Protein AF-A0A6L7ZYP3-F1 (afdb_monomer)

pLDDT: mean 74.7, std 15.29, range [37.34, 94.69]

Foldseek 3Di:
DQQPLVVLQCVQPVDPDPVSDRPVVSSVVSVSVQQCPDDPQRHDDPDVFAWDWDDLDPNDTDIGTPPDDTPSVCVPPPDDD

Sequence (81 aa):
PVHPYTRALVAAVPEPDLNHQLDFAALMEGKASMPEAWPEPFALRGPEQAEVFHDVGGGHLVRAWENAVLDTGNDRAQAGR

Radius of gyration: 15.45 Å; Cα contacts (8 Å, |Δi|>4): 82; chains: 1; bounding box: 35×36×42 Å

Mean predicted aligned error: 10.58 Å

Secondary structure (DSSP, 8-state):
--SHHHHHHHHT-SS--TTS---HHHHHHTTTT-GGGSPTTSS---TTS-EEEEE-STT-EEEEETT-----S-TTS-S--

Solvent-accessible surface area (backbone atoms only — not comparable to full-atom values): 5288 Å² total; per-residue (Å²): 130,81,52,65,49,63,45,45,56,49,66,46,42,87,59,97,42,91,88,60,64,72,47,59,66,68,40,54,75,68,37,49,87,38,54,63,72,40,64,84,54,52,35,58,75,55,90,89,54,57,68,39,74,43,71,52,56,97,82,41,71,44,74,27,33,68,87,54,87,73,86,48,84,58,91,81,77,84,84,86,131

Structure (mmCIF, N/CA/C/O backbone):
data_AF-A0A6L7ZYP3-F1
#
_entry.id   AF-A0A6L7ZYP3-F1
#
loop_
_atom_site.group_PDB
_atom_site.id
_atom_site.type_symbol
_atom_site.label_atom_id
_atom_site.label_alt_id
_atom_site.label_comp_id
_atom_site.label_asym_id
_atom_site.label_entity_id
_atom_site.label_seq_id
_atom_site.pdbx_PDB_ins_code
_atom_site.Cart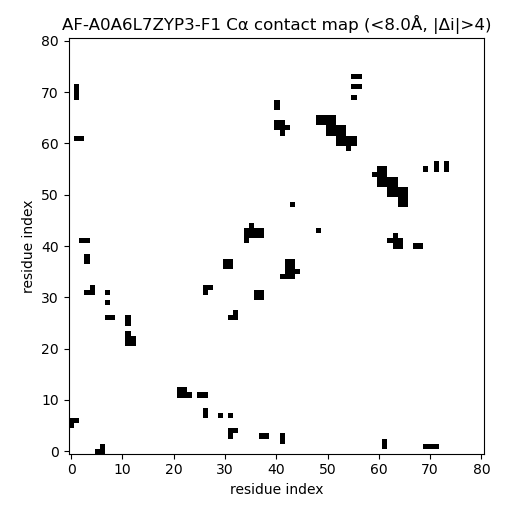n_x
_atom_site.Cartn_y
_atom_site.Cartn_z
_atom_site.occupancy
_atom_site.B_iso_or_equiv
_atom_site.auth_seq_id
_atom_site.auth_comp_id
_atom_site.auth_asym_id
_atom_site.auth_atom_id
_atom_site.pdbx_PDB_model_num
ATOM 1 N N . PRO A 1 1 ? -7.065 2.479 2.011 1.00 73.56 1 PRO A N 1
ATOM 2 C CA . PRO A 1 1 ? -5.627 2.395 1.639 1.00 73.56 1 PRO A CA 1
ATOM 3 C C . PRO A 1 1 ? -5.412 1.391 0.502 1.00 73.56 1 PRO A C 1
ATOM 5 O O . PRO A 1 1 ? -6.080 0.361 0.504 1.00 73.56 1 PRO A O 1
ATOM 8 N N . VAL A 1 2 ? -4.524 1.674 -0.454 1.00 82.62 2 VAL A N 1
ATOM 9 C CA . VAL A 1 2 ? -4.259 0.781 -1.605 1.00 82.62 2 VAL A CA 1
ATOM 10 C C . VAL A 1 2 ? -2.994 -0.063 -1.430 1.00 82.62 2 VAL A C 1
ATOM 12 O O . VAL A 1 2 ? -2.948 -1.192 -1.902 1.00 82.62 2 VAL A O 1
ATOM 15 N N . HIS A 1 3 ? -2.005 0.440 -0.688 1.00 80.56 3 HIS A N 1
ATOM 16 C CA . HIS A 1 3 ? -0.724 -0.233 -0.510 1.00 80.56 3 HIS A CA 1
ATOM 17 C C . HIS A 1 3 ? -0.821 -1.406 0.494 1.00 80.56 3 HIS A C 1
ATOM 19 O O . HIS A 1 3 ? -1.357 -1.214 1.596 1.00 80.56 3 HIS A O 1
ATOM 25 N N . PRO A 1 4 ? -0.289 -2.603 0.166 1.00 78.62 4 PRO A N 1
ATOM 26 C CA . PRO A 1 4 ? -0.464 -3.817 0.970 1.00 78.62 4 PRO A CA 1
ATOM 27 C C . PRO A 1 4 ? 0.132 -3.696 2.377 1.00 78.62 4 PRO A C 1
ATOM 29 O O . PRO A 1 4 ? -0.517 -4.089 3.341 1.00 78.62 4 PRO A O 1
ATOM 32 N N . TYR A 1 5 ? 1.298 -3.057 2.522 1.00 77.00 5 TYR A N 1
ATOM 33 C CA . TYR A 1 5 ? 1.901 -2.799 3.838 1.00 77.00 5 TYR A CA 1
ATOM 34 C C . TYR A 1 5 ? 0.985 -1.976 4.757 1.00 77.00 5 TYR A C 1
ATOM 36 O O . TYR A 1 5 ? 0.752 -2.336 5.907 1.00 77.00 5 TYR A O 1
ATOM 44 N N . THR A 1 6 ? 0.396 -0.895 4.239 1.00 78.50 6 THR A N 1
ATOM 45 C CA . THR A 1 6 ? -0.501 -0.028 5.013 1.00 78.50 6 THR A CA 1
ATOM 46 C C . THR A 1 6 ? -1.806 -0.741 5.353 1.00 78.50 6 THR A C 1
ATOM 48 O O . THR A 1 6 ? -2.332 -0.555 6.445 1.00 78.50 6 THR A O 1
ATOM 51 N N . ARG A 1 7 ? -2.326 -1.584 4.449 1.00 78.62 7 ARG A N 1
ATOM 52 C CA . ARG A 1 7 ? -3.486 -2.439 4.746 1.00 78.62 7 ARG A CA 1
ATOM 53 C C . ARG A 1 7 ? -3.182 -3.416 5.884 1.00 78.62 7 ARG A C 1
ATOM 55 O O . ARG A 1 7 ? -4.007 -3.540 6.779 1.00 78.62 7 ARG A O 1
ATOM 62 N N . ALA A 1 8 ? -2.010 -4.052 5.873 1.00 76.81 8 ALA A N 1
ATOM 63 C CA . ALA A 1 8 ? -1.603 -4.986 6.921 1.00 76.81 8 ALA A CA 1
ATOM 64 C C . ALA A 1 8 ? -1.445 -4.297 8.288 1.00 76.81 8 ALA A C 1
ATOM 66 O O . ALA A 1 8 ? -1.937 -4.815 9.283 1.00 76.81 8 ALA A O 1
ATOM 67 N N . LEU A 1 9 ? -0.842 -3.102 8.336 1.00 73.94 9 LEU A N 1
ATOM 68 C CA . LEU A 1 9 ? -0.723 -2.325 9.578 1.00 73.94 9 LEU A CA 1
ATOM 69 C C . LEU A 1 9 ? -2.084 -1.930 10.163 1.00 73.94 9 LEU A C 1
ATOM 71 O O . LEU A 1 9 ? -2.287 -2.051 11.365 1.00 73.94 9 LEU A O 1
ATOM 75 N N . VAL A 1 10 ? -3.020 -1.483 9.320 1.00 70.12 10 VAL A N 1
ATOM 76 C CA . VAL A 1 10 ? -4.384 -1.142 9.760 1.00 70.12 10 VAL A CA 1
ATOM 77 C C . VAL A 1 10 ? -5.128 -2.389 10.246 1.00 70.12 10 VAL A C 1
ATOM 79 O O . VAL A 1 10 ? -5.818 -2.331 11.254 1.00 70.12 10 VAL A O 1
ATOM 82 N N . ALA A 1 11 ? -4.975 -3.529 9.567 1.00 69.25 11 ALA A N 1
ATOM 83 C CA . ALA A 1 11 ? -5.622 -4.780 9.967 1.00 69.25 11 ALA A CA 1
ATOM 84 C C . ALA A 1 11 ? -5.076 -5.345 11.290 1.00 69.25 11 ALA A C 1
ATOM 86 O O . ALA A 1 11 ? -5.827 -5.946 12.052 1.00 69.25 11 ALA A O 1
ATOM 87 N N . ALA A 1 12 ? -3.790 -5.131 11.573 1.00 65.44 12 ALA A N 1
ATOM 88 C CA . ALA A 1 12 ? -3.152 -5.557 12.816 1.00 65.44 12 ALA A CA 1
ATOM 89 C C . ALA A 1 12 ? -3.494 -4.665 14.025 1.00 65.44 12 ALA A C 1
ATOM 91 O O . ALA A 1 12 ? -3.151 -5.016 15.152 1.00 65.44 12 ALA A O 1
ATOM 92 N N . VAL A 1 13 ? -4.185 -3.537 13.808 1.00 61.12 13 VAL A N 1
ATOM 93 C CA . VAL A 1 13 ? -4.680 -2.641 14.865 1.00 61.12 13 VAL A CA 1
ATOM 94 C C . VAL A 1 13 ? -6.174 -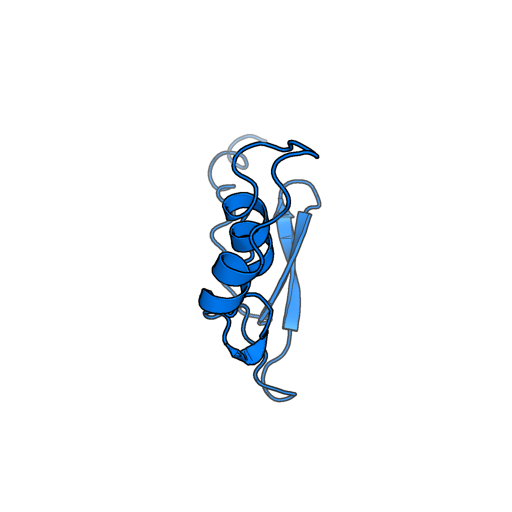2.366 14.643 1.00 61.12 13 VAL A C 1
ATOM 96 O O . VAL A 1 13 ? -6.536 -1.300 14.143 1.00 61.12 13 VAL A O 1
ATOM 99 N N . PRO A 1 14 ? -7.066 -3.315 14.991 1.00 59.72 14 PRO A N 1
ATOM 100 C CA . PRO A 1 14 ? -8.509 -3.130 14.827 1.00 59.72 14 PRO A CA 1
ATOM 101 C C . PRO A 1 14 ? -9.043 -1.934 15.631 1.00 59.72 14 PRO A C 1
ATOM 103 O O . PRO A 1 14 ? -9.923 -1.218 15.157 1.00 59.72 14 PRO A O 1
ATOM 106 N N . GLU A 1 15 ? -8.468 -1.691 16.813 1.00 59.31 15 GLU A N 1
ATOM 107 C CA . GLU A 1 15 ? -8.692 -0.507 17.645 1.00 59.31 15 GLU A CA 1
ATOM 108 C C . GLU A 1 1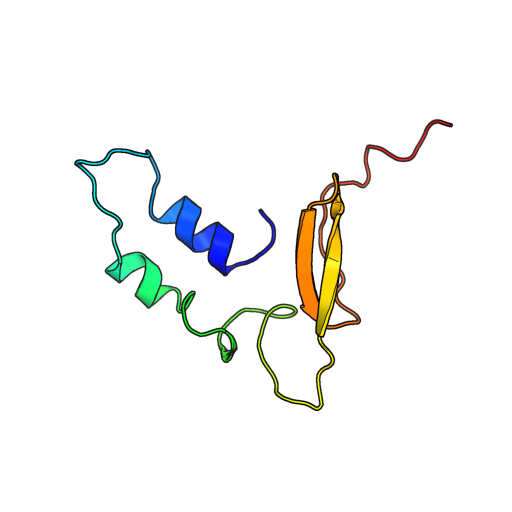5 ? -7.336 0.041 18.125 1.00 59.31 15 GLU A C 1
ATOM 110 O O . GLU A 1 15 ? -6.497 -0.740 18.583 1.00 59.31 15 GLU A O 1
ATOM 115 N N . PRO A 1 16 ? -7.077 1.359 18.024 1.00 57.19 16 PRO A N 1
ATOM 116 C CA . PRO A 1 16 ? -5.844 1.973 18.507 1.00 57.19 16 PRO A CA 1
ATOM 117 C C . PRO A 1 16 ? -5.859 2.064 20.041 1.00 57.19 16 PRO A C 1
ATOM 119 O O . PRO A 1 16 ? -6.105 3.123 20.615 1.00 57.19 16 PRO A O 1
ATOM 122 N N . ASP A 1 17 ? -5.602 0.940 20.702 1.00 63.22 17 ASP A N 1
ATOM 123 C CA . ASP A 1 17 ? -5.447 0.832 22.153 1.00 63.22 17 ASP A CA 1
ATOM 124 C C . ASP A 1 17 ? -3.984 0.518 22.502 1.00 63.22 17 ASP A C 1
ATOM 126 O O . ASP A 1 17 ? -3.405 -0.461 22.037 1.00 63.22 17 ASP A O 1
ATOM 130 N N . LEU A 1 18 ? -3.375 1.345 23.356 1.00 61.31 18 LEU A N 1
ATOM 131 C CA . LEU A 1 18 ? -1.995 1.167 23.825 1.00 61.31 18 LEU A CA 1
ATOM 132 C C . LEU A 1 18 ? -1.817 -0.092 24.694 1.00 61.31 18 LEU A C 1
ATOM 134 O O . LEU A 1 18 ? -0.687 -0.550 24.872 1.00 61.31 18 LEU A O 1
ATOM 138 N N . ASN A 1 19 ? -2.908 -0.650 25.230 1.00 67.75 19 ASN A N 1
ATOM 139 C CA . ASN A 1 19 ? -2.901 -1.890 26.008 1.00 67.75 19 ASN A CA 1
ATOM 140 C C . ASN A 1 19 ? -3.051 -3.143 25.129 1.00 67.75 19 ASN A C 1
ATOM 142 O O . ASN A 1 19 ? -2.635 -4.225 25.541 1.00 67.75 19 ASN A O 1
ATOM 146 N N . HIS A 1 20 ? -3.588 -3.002 23.913 1.00 60.94 20 HIS A N 1
ATOM 147 C CA . HIS A 1 20 ? -3.635 -4.044 22.887 1.00 60.94 20 HIS A CA 1
ATOM 148 C C . HIS A 1 20 ? -2.515 -3.798 21.873 1.00 60.94 20 HIS A C 1
ATOM 150 O O . HIS A 1 20 ? -2.710 -3.258 20.785 1.00 60.94 20 HIS A O 1
ATOM 156 N N . GLN A 1 21 ? -1.300 -4.169 22.277 1.00 61.28 21 GLN A N 1
ATOM 157 C CA . GLN A 1 21 ? -0.116 -4.013 21.439 1.00 61.28 21 GLN A CA 1
ATOM 158 C C . GLN A 1 21 ? -0.260 -4.765 20.114 1.00 61.28 21 GLN A C 1
ATOM 160 O O . GLN A 1 21 ? -0.850 -5.841 20.042 1.00 61.28 21 GLN A O 1
ATOM 165 N N . LEU A 1 22 ? 0.338 -4.168 19.085 1.00 63.88 22 LEU A N 1
ATOM 166 C CA . LEU A 1 22 ? 0.408 -4.683 17.728 1.00 63.88 22 LEU A CA 1
ATOM 167 C C . LEU A 1 22 ? 0.776 -6.175 17.707 1.00 63.88 22 LEU A C 1
ATOM 169 O O . LEU A 1 22 ? 1.844 -6.557 18.191 1.00 63.88 22 LEU A O 1
ATOM 173 N N . ASP A 1 23 ? -0.078 -7.006 17.106 1.00 68.19 23 ASP A N 1
ATOM 174 C CA . ASP A 1 23 ? 0.246 -8.415 16.883 1.00 68.19 23 ASP A CA 1
ATOM 175 C C . ASP A 1 23 ? 1.208 -8.543 15.692 1.00 68.19 23 ASP A C 1
ATOM 177 O O . ASP A 1 23 ? 0.827 -8.619 14.519 1.00 68.19 23 ASP A O 1
ATOM 181 N N . PHE A 1 24 ? 2.504 -8.536 16.005 1.00 62.19 24 PHE A N 1
ATOM 182 C CA . PHE A 1 24 ? 3.565 -8.691 15.016 1.00 62.19 24 PHE A CA 1
ATOM 183 C C . PHE A 1 24 ? 3.564 -10.074 14.353 1.00 62.19 24 PHE A C 1
ATOM 185 O O . PHE A 1 24 ? 4.049 -10.185 13.227 1.00 62.19 24 PHE A O 1
ATOM 192 N N . ALA A 1 25 ? 3.026 -11.118 14.996 1.00 62.22 25 ALA A N 1
ATOM 193 C CA . ALA A 1 25 ? 2.966 -12.449 14.396 1.00 62.22 25 ALA A CA 1
ATOM 194 C C . ALA A 1 25 ? 2.000 -12.452 13.203 1.00 62.22 25 ALA A C 1
ATOM 196 O O . ALA A 1 25 ? 2.373 -12.896 12.115 1.00 62.22 25 ALA A O 1
ATOM 197 N N . ALA A 1 26 ? 0.829 -11.828 13.360 1.00 62.22 26 ALA A N 1
ATOM 198 C CA . ALA A 1 26 ? -0.141 -11.645 12.279 1.00 62.22 26 ALA A CA 1
ATOM 199 C C . ALA A 1 26 ? 0.411 -10.790 11.113 1.00 62.22 26 ALA A C 1
ATOM 201 O O . ALA A 1 26 ? 0.151 -11.067 9.940 1.00 62.22 26 ALA A O 1
ATOM 202 N N . LEU A 1 27 ? 1.231 -9.772 11.408 1.00 60.62 27 LEU A N 1
ATOM 203 C CA . LEU A 1 27 ? 1.919 -8.952 10.395 1.00 60.62 27 LEU A CA 1
ATOM 204 C C . LEU A 1 27 ? 2.993 -9.722 9.616 1.00 60.62 27 LEU A C 1
ATOM 206 O O . LEU A 1 27 ? 3.159 -9.518 8.408 1.00 60.62 27 LEU A O 1
ATOM 210 N N . MET A 1 28 ? 3.731 -10.589 10.308 1.00 60.47 28 MET A N 1
ATOM 211 C CA . MET A 1 28 ? 4.812 -11.385 9.730 1.00 60.47 28 MET A CA 1
ATOM 212 C C . MET A 1 28 ? 4.284 -12.552 8.885 1.00 60.47 28 MET A C 1
ATOM 214 O O . MET A 1 28 ? 4.871 -12.841 7.841 1.00 60.47 28 MET A O 1
ATOM 218 N N . GLU A 1 29 ? 3.154 -13.166 9.255 1.00 61.69 29 GLU A N 1
ATOM 219 C CA . GLU A 1 29 ? 2.494 -14.200 8.439 1.00 61.69 29 GLU A CA 1
ATOM 220 C C . GLU A 1 29 ? 2.054 -13.671 7.066 1.00 61.69 29 GLU A C 1
ATOM 222 O O . GLU A 1 29 ? 2.198 -14.360 6.055 1.00 61.69 29 GLU A O 1
ATOM 227 N N . GLY A 1 30 ? 1.612 -12.412 6.995 1.00 61.06 30 GLY A N 1
ATOM 228 C CA . GLY A 1 30 ? 1.251 -11.757 5.735 1.00 61.06 30 GLY A CA 1
ATOM 229 C C . GLY A 1 30 ? 2.438 -11.361 4.848 1.00 61.06 30 GLY A C 1
ATOM 230 O O . GLY A 1 30 ? 2.216 -10.837 3.757 1.00 61.06 30 GLY A O 1
ATOM 231 N N . LYS A 1 31 ? 3.691 -11.556 5.305 1.00 64.06 31 LYS A N 1
ATOM 232 C CA . LYS A 1 31 ? 4.934 -11.094 4.645 1.00 64.06 31 LYS A CA 1
ATOM 233 C C . LYS A 1 31 ? 4.904 -9.613 4.258 1.00 64.06 31 LYS A C 1
ATOM 235 O O . LYS A 1 31 ? 5.611 -9.179 3.350 1.00 64.06 31 LYS A O 1
ATOM 240 N N . ALA A 1 32 ? 4.107 -8.810 4.960 1.00 67.88 32 ALA A N 1
ATOM 241 C CA . ALA A 1 32 ? 3.968 -7.391 4.667 1.00 67.88 32 ALA A CA 1
ATOM 242 C C . ALA A 1 32 ? 5.305 -6.650 4.845 1.00 67.88 32 ALA A C 1
ATOM 244 O O . ALA A 1 32 ? 5.542 -5.649 4.182 1.00 67.88 32 ALA A O 1
ATOM 245 N N . SER A 1 33 ? 6.216 -7.166 5.668 1.00 72.06 33 SER A N 1
ATOM 246 C CA . SER A 1 33 ? 7.569 -6.636 5.861 1.00 72.06 33 SER A CA 1
ATOM 247 C C . SER A 1 33 ? 8.584 -7.038 4.781 1.00 72.06 33 SER A C 1
ATOM 249 O O . SER A 1 33 ? 9.715 -6.568 4.841 1.00 72.06 33 SER A O 1
ATOM 251 N N . MET A 1 34 ? 8.212 -7.880 3.808 1.00 83.25 34 MET A N 1
ATOM 252 C CA . MET A 1 34 ? 9.073 -8.329 2.706 1.00 83.25 34 MET A CA 1
ATOM 253 C C . MET A 1 34 ? 8.600 -7.708 1.381 1.00 83.25 34 MET A C 1
ATOM 255 O O . MET A 1 34 ? 7.680 -8.246 0.756 1.00 83.25 34 MET A O 1
ATOM 259 N N . PRO A 1 35 ? 9.192 -6.589 0.929 1.00 83.62 35 PRO A N 1
ATOM 260 C CA . PRO A 1 35 ? 8.729 -5.878 -0.260 1.00 83.62 35 PRO A CA 1
ATOM 261 C C . PRO A 1 35 ? 8.743 -6.708 -1.547 1.00 83.62 35 PRO A C 1
ATOM 263 O O . PRO A 1 35 ? 7.923 -6.489 -2.430 1.00 83.62 35 PRO A O 1
ATOM 266 N N . GLU A 1 36 ? 9.627 -7.694 -1.667 1.00 87.31 36 GLU A N 1
ATOM 267 C CA . GLU A 1 36 ? 9.718 -8.607 -2.816 1.00 87.31 36 GLU A CA 1
ATOM 268 C C . GLU A 1 36 ? 8.547 -9.605 -2.873 1.00 87.31 36 GLU A C 1
ATOM 270 O O . GLU A 1 36 ? 8.256 -10.175 -3.932 1.00 87.31 36 GLU A O 1
ATOM 275 N N . ALA A 1 37 ? 7.894 -9.835 -1.727 1.00 86.25 37 ALA A N 1
ATOM 276 C CA . ALA A 1 37 ? 6.775 -10.758 -1.560 1.00 86.25 37 ALA A CA 1
ATOM 277 C C . ALA A 1 37 ? 5.404 -10.074 -1.679 1.00 86.25 37 ALA A C 1
ATOM 279 O O . ALA A 1 37 ? 4.378 -10.750 -1.588 1.00 86.25 37 ALA A O 1
ATOM 280 N N . TRP A 1 38 ? 5.363 -8.752 -1.866 1.00 87.50 38 TRP A N 1
ATOM 281 C CA . TRP A 1 38 ? 4.105 -8.043 -2.076 1.00 87.50 38 TRP A CA 1
ATOM 282 C C . TRP A 1 38 ? 3.442 -8.473 -3.388 1.00 87.50 38 TRP A C 1
ATOM 284 O O . TRP A 1 38 ? 4.128 -8.864 -4.333 1.00 87.50 38 TRP A O 1
ATOM 294 N N . PRO A 1 39 ? 2.104 -8.409 -3.474 1.00 86.69 39 PRO A N 1
ATOM 295 C CA . PRO A 1 39 ? 1.423 -8.590 -4.744 1.00 86.69 39 PRO A CA 1
ATOM 296 C C . PRO A 1 39 ? 1.802 -7.472 -5.722 1.00 86.69 39 PRO A C 1
ATOM 298 O O . PRO A 1 39 ? 2.098 -6.335 -5.336 1.00 86.69 39 PRO A O 1
ATOM 301 N N . GLU A 1 40 ? 1.765 -7.795 -7.007 1.00 89.06 40 GLU A N 1
ATOM 302 C CA . GLU A 1 40 ? 1.921 -6.810 -8.073 1.00 89.06 40 GLU A CA 1
ATOM 303 C C . GLU A 1 40 ? 0.786 -5.772 -7.996 1.00 89.06 40 GLU A C 1
ATOM 305 O O . GLU A 1 40 ? -0.338 -6.121 -7.617 1.00 89.06 40 GLU A O 1
ATOM 310 N N . PRO A 1 41 ? 1.052 -4.494 -8.313 1.00 92.38 41 PRO A N 1
ATOM 311 C CA . PRO A 1 41 ? 2.296 -3.926 -8.848 1.00 92.38 41 PRO A CA 1
ATOM 312 C C . PRO A 1 41 ? 3.208 -3.289 -7.773 1.00 92.38 41 PRO A C 1
ATOM 314 O O . PRO A 1 41 ? 3.902 -2.311 -8.043 1.00 92.38 41 PRO A O 1
ATOM 317 N N . PHE A 1 42 ? 3.179 -3.781 -6.528 1.00 90.44 42 PHE A N 1
ATOM 318 C CA . PHE A 1 42 ? 3.924 -3.176 -5.408 1.00 90.44 42 PHE A CA 1
ATOM 319 C C . PHE A 1 42 ? 5.264 -3.869 -5.110 1.00 90.44 42 PHE A C 1
ATOM 32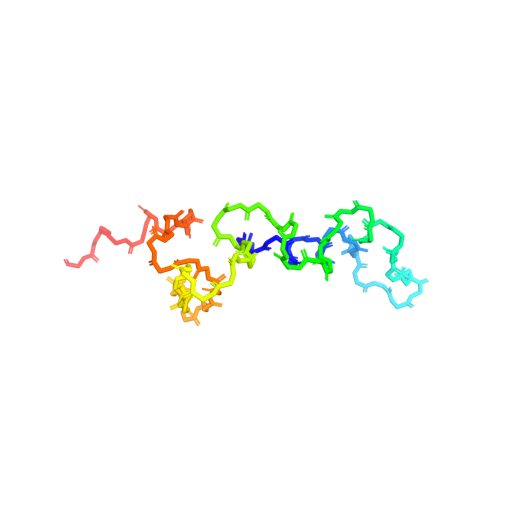1 O O . PHE A 1 42 ? 6.101 -3.320 -4.385 1.00 90.44 42 PHE A O 1
ATOM 328 N N . ALA A 1 43 ? 5.456 -5.074 -5.652 1.00 90.88 43 ALA A N 1
ATOM 329 C CA . ALA A 1 43 ? 6.603 -5.929 -5.373 1.00 90.88 43 ALA A CA 1
ATOM 330 C C . ALA A 1 43 ? 7.928 -5.323 -5.854 1.00 90.88 43 ALA A C 1
ATOM 332 O O . ALA A 1 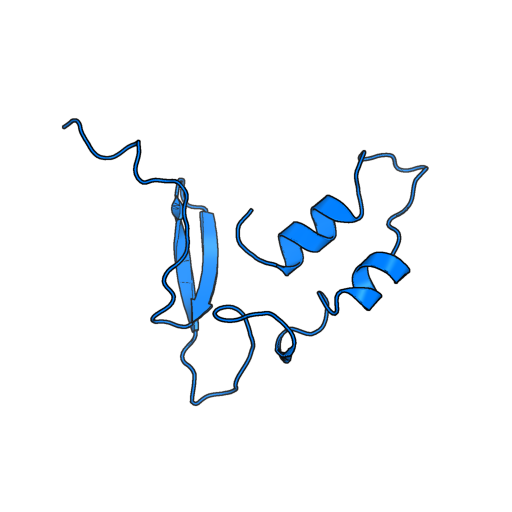43 ? 8.004 -4.845 -6.983 1.00 90.88 43 ALA A O 1
ATOM 333 N N . LEU A 1 44 ? 8.997 -5.433 -5.063 1.00 88.81 44 LEU A N 1
ATOM 334 C CA . LEU A 1 44 ? 10.345 -5.140 -5.564 1.00 88.81 44 LEU A CA 1
ATOM 335 C C . LEU A 1 44 ? 10.802 -6.254 -6.521 1.00 88.81 44 LEU A C 1
ATOM 337 O O . LEU A 1 44 ? 10.802 -7.438 -6.166 1.00 88.81 44 LEU A O 1
ATOM 341 N N . ARG A 1 45 ? 11.197 -5.878 -7.742 1.00 87.25 45 ARG A N 1
ATOM 342 C CA . ARG A 1 45 ? 11.709 -6.804 -8.775 1.00 87.25 45 ARG A CA 1
ATOM 343 C C . ARG A 1 45 ? 13.117 -6.465 -9.275 1.00 87.25 45 ARG A C 1
ATOM 345 O O . ARG A 1 45 ? 13.631 -7.149 -10.152 1.00 87.25 45 ARG A O 1
ATOM 352 N N . GLY A 1 46 ? 13.775 -5.482 -8.662 1.00 83.31 46 GLY A N 1
ATOM 353 C CA . GLY A 1 46 ? 15.115 -5.046 -9.054 1.00 83.31 46 GLY A CA 1
ATOM 354 C C . GLY A 1 46 ? 15.095 -4.022 -10.199 1.00 83.31 46 GLY A C 1
ATOM 355 O O . GLY A 1 46 ? 14.031 -3.538 -10.574 1.00 83.31 46 GLY A O 1
ATOM 356 N N . PRO A 1 47 ? 16.267 -3.660 -10.747 1.00 82.50 47 PRO A N 1
ATOM 357 C CA . PRO A 1 47 ? 16.441 -2.466 -11.584 1.00 82.50 47 PRO A CA 1
ATOM 358 C C . PRO A 1 47 ? 15.737 -2.525 -12.947 1.00 82.50 47 PRO A C 1
ATOM 360 O O . PRO A 1 47 ? 15.572 -1.490 -13.584 1.00 82.50 47 PRO A O 1
ATOM 363 N N . GLU A 1 48 ? 15.332 -3.712 -13.401 1.00 84.38 48 GLU A N 1
ATOM 364 C CA . GLU A 1 48 ? 14.593 -3.887 -14.659 1.00 84.38 48 GLU A CA 1
ATOM 365 C C . GLU A 1 48 ? 13.138 -3.414 -14.554 1.00 84.38 48 GLU A C 1
ATOM 367 O O . GLU A 1 48 ? 12.512 -3.099 -15.565 1.00 84.38 48 GLU A O 1
ATOM 372 N N . GLN A 1 49 ? 12.606 -3.328 -13.333 1.00 89.06 49 GLN A N 1
ATOM 373 C CA . GLN A 1 49 ? 11.257 -2.859 -13.071 1.00 89.06 49 GLN A CA 1
ATOM 374 C C . GLN A 1 49 ? 11.310 -1.444 -12.499 1.00 89.06 49 GLN A C 1
ATOM 376 O O . GLN A 1 49 ? 11.600 -1.249 -11.321 1.00 89.06 49 GLN A O 1
ATOM 381 N N . ALA A 1 50 ? 11.011 -0.449 -13.335 1.00 89.62 50 ALA A N 1
ATOM 382 C CA . ALA A 1 50 ? 10.934 0.940 -12.898 1.00 89.62 50 ALA A CA 1
ATOM 383 C C . ALA A 1 50 ? 9.779 1.147 -11.905 1.00 89.62 50 ALA A C 1
ATOM 385 O O . ALA A 1 50 ? 8.683 0.596 -12.073 1.00 89.62 50 ALA A O 1
ATOM 386 N N . GLU A 1 5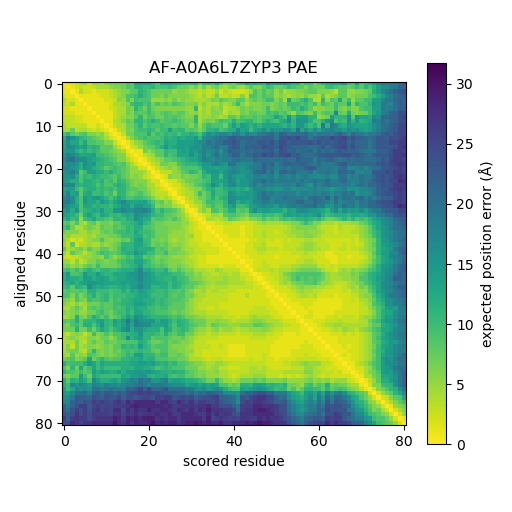1 ? 10.030 1.967 -10.886 1.00 91.50 51 GLU A N 1
ATOM 387 C CA . GLU A 1 51 ? 9.098 2.276 -9.804 1.00 91.50 51 GLU A CA 1
ATOM 388 C C . GLU A 1 51 ? 8.983 3.788 -9.634 1.00 91.50 51 GLU A C 1
ATOM 390 O O . GLU A 1 51 ? 9.987 4.502 -9.636 1.00 91.50 51 GLU A O 1
ATOM 395 N N . VAL A 1 52 ? 7.758 4.276 -9.462 1.00 93.75 52 VAL A N 1
ATOM 396 C CA . VAL A 1 52 ? 7.460 5.705 -9.309 1.00 93.75 52 VAL A CA 1
ATOM 397 C C . VAL A 1 52 ? 6.412 5.916 -8.217 1.00 93.75 52 VAL A C 1
ATOM 399 O O . VAL A 1 52 ? 5.760 4.974 -7.755 1.00 93.75 52 VAL A O 1
ATOM 402 N N . PHE A 1 53 ? 6.250 7.167 -7.786 1.00 92.19 53 PHE A N 1
ATOM 403 C CA . PHE A 1 53 ? 5.156 7.564 -6.904 1.00 92.19 53 PHE A CA 1
ATOM 404 C C . PHE A 1 53 ? 3.939 7.984 -7.729 1.00 92.19 53 PHE A C 1
ATOM 406 O O . PHE A 1 53 ? 4.006 8.940 -8.497 1.00 92.19 53 PHE A O 1
ATOM 413 N N .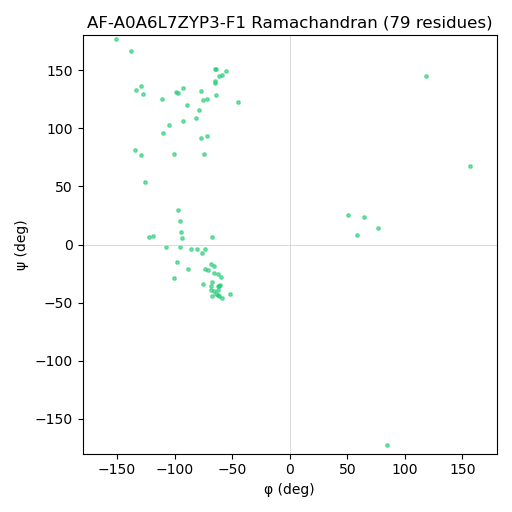 HIS A 1 54 ? 2.824 7.289 -7.525 1.00 91.56 54 HIS A N 1
ATOM 414 C CA . HIS A 1 54 ? 1.524 7.592 -8.121 1.00 91.56 54 HIS A CA 1
ATOM 415 C C . HIS A 1 54 ? 0.658 8.362 -7.127 1.00 91.56 54 HIS A C 1
ATOM 417 O O . HIS A 1 54 ? 0.519 7.924 -5.985 1.00 91.56 54 HIS A O 1
ATOM 423 N N . ASP A 1 55 ? 0.053 9.473 -7.545 1.00 90.56 55 ASP A N 1
ATOM 424 C CA . ASP A 1 55 ? -0.978 10.145 -6.746 1.00 90.56 55 ASP A CA 1
ATOM 425 C C . ASP A 1 55 ? -2.306 9.396 -6.897 1.00 90.56 55 ASP A C 1
ATOM 427 O O . ASP A 1 55 ? -2.870 9.314 -7.988 1.00 90.56 55 ASP A O 1
ATOM 431 N N . VAL A 1 56 ? -2.801 8.834 -5.796 1.00 88.31 56 VAL A N 1
ATOM 432 C CA . VAL A 1 56 ? -4.076 8.106 -5.752 1.00 88.31 56 VAL A CA 1
ATOM 433 C C . VAL A 1 56 ? -5.252 8.989 -5.325 1.00 88.31 56 VAL A C 1
ATOM 435 O O . VAL A 1 56 ? -6.345 8.485 -5.077 1.00 88.31 56 VAL A O 1
ATOM 438 N N . GLY A 1 57 ? -5.045 10.305 -5.259 1.00 86.38 57 GLY A N 1
ATOM 439 C CA . GLY A 1 57 ? -6.044 11.317 -4.943 1.00 86.38 57 GLY A CA 1
ATOM 440 C C . GLY A 1 57 ? -5.706 12.100 -3.675 1.00 86.38 57 GLY A C 1
ATOM 441 O O . GLY A 1 57 ? -5.185 11.564 -2.697 1.00 86.38 57 GLY A O 1
ATOM 442 N N . GLY A 1 58 ? -6.042 13.394 -3.675 1.00 84.69 58 GLY A N 1
ATOM 443 C CA . GLY A 1 58 ? -5.850 14.265 -2.511 1.00 84.69 58 GLY A CA 1
ATOM 444 C C . GLY A 1 58 ? -4.382 14.475 -2.118 1.00 84.69 58 GLY A C 1
ATOM 445 O O . GLY A 1 58 ? -4.116 14.765 -0.954 1.00 84.69 58 GLY A O 1
ATOM 446 N N . GLY A 1 59 ? -3.441 14.304 -3.057 1.00 87.31 59 GLY A N 1
ATOM 447 C CA . GLY A 1 59 ? -2.002 14.380 -2.795 1.00 87.31 59 GLY A CA 1
ATOM 448 C C . GLY A 1 59 ? -1.435 13.137 -2.104 1.00 87.31 59 GLY A C 1
ATOM 449 O O . GLY A 1 59 ? -0.328 13.184 -1.565 1.00 87.31 59 GLY A O 1
ATOM 450 N N . HIS A 1 60 ? -2.184 12.032 -2.068 1.00 84.88 60 HIS A N 1
ATOM 451 C CA . HIS A 1 60 ? -1.733 10.784 -1.468 1.00 84.88 60 HIS A CA 1
ATOM 452 C C . HIS A 1 60 ? -0.850 10.024 -2.458 1.00 84.88 60 HIS A C 1
ATOM 454 O O . HIS A 1 60 ? -1.339 9.442 -3.420 1.00 84.88 60 HIS A O 1
ATOM 460 N N . LEU A 1 61 ? 0.452 9.965 -2.186 1.00 88.69 61 LEU A N 1
ATOM 461 C CA . LEU A 1 61 ? 1.419 9.290 -3.051 1.00 88.69 61 LEU A CA 1
ATOM 462 C C . LEU A 1 61 ? 1.648 7.830 -2.638 1.00 88.69 61 LEU A C 1
ATOM 464 O O . LEU A 1 61 ? 1.866 7.533 -1.463 1.00 88.69 61 LEU A O 1
ATOM 468 N N . VAL A 1 62 ? 1.656 6.920 -3.613 1.00 89.00 62 VAL A N 1
ATOM 469 C CA . VAL A 1 62 ? 1.895 5.481 -3.427 1.00 89.00 62 VAL A CA 1
ATOM 470 C C . VAL A 1 62 ? 3.001 5.010 -4.362 1.00 89.00 62 VAL A C 1
ATOM 472 O O . VAL A 1 62 ? 2.937 5.243 -5.565 1.00 89.00 62 VAL A O 1
ATOM 475 N N . ARG A 1 63 ? 4.006 4.312 -3.820 1.00 92.19 63 ARG A N 1
ATOM 476 C CA . ARG A 1 63 ? 5.048 3.662 -4.625 1.00 92.19 63 ARG A CA 1
ATOM 477 C C . ARG A 1 63 ? 4.483 2.403 -5.279 1.00 92.19 63 ARG A C 1
ATOM 479 O O . ARG A 1 63 ? 4.000 1.515 -4.578 1.00 92.19 63 ARG A O 1
ATOM 486 N N . ALA A 1 64 ? 4.579 2.324 -6.596 1.00 93.75 64 ALA A N 1
ATOM 487 C CA . ALA A 1 64 ? 4.276 1.130 -7.376 1.00 93.75 64 ALA A CA 1
ATOM 488 C C . ALA A 1 64 ? 5.131 1.131 -8.649 1.00 93.75 64 ALA A C 1
ATOM 490 O O . ALA A 1 64 ? 5.875 2.079 -8.911 1.00 93.75 64 ALA A O 1
ATOM 491 N N . TRP A 1 65 ? 5.025 0.078 -9.450 1.00 94.69 65 TRP A N 1
ATOM 492 C CA . TRP A 1 65 ? 5.637 0.051 -10.776 1.00 94.69 65 TRP A CA 1
ATOM 493 C C . TRP A 1 65 ? 5.182 1.231 -11.638 1.00 94.69 65 TRP A C 1
ATOM 495 O O . TRP A 1 65 ? 4.056 1.705 -11.501 1.00 94.69 65 TRP A O 1
ATOM 505 N N . GLU A 1 66 ? 6.041 1.692 -12.545 1.00 91.94 66 GLU A N 1
ATOM 506 C CA . GLU A 1 66 ? 5.762 2.838 -13.422 1.00 91.94 66 GLU A CA 1
ATOM 507 C C . GLU A 1 66 ? 4.432 2.701 -14.178 1.00 91.94 66 GLU A C 1
ATOM 509 O O . GLU A 1 66 ? 3.63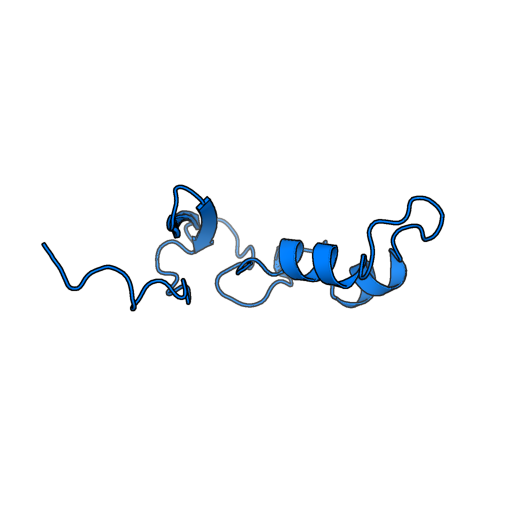8 3.633 -14.208 1.00 91.94 66 GLU A O 1
ATOM 514 N N . ASN A 1 67 ? 4.138 1.504 -14.691 1.00 89.88 67 ASN A N 1
ATOM 515 C CA . ASN A 1 67 ? 2.930 1.223 -15.474 1.00 89.88 67 ASN A CA 1
ATOM 516 C C . ASN A 1 67 ? 1.776 0.633 -14.639 1.00 89.88 67 ASN A C 1
ATO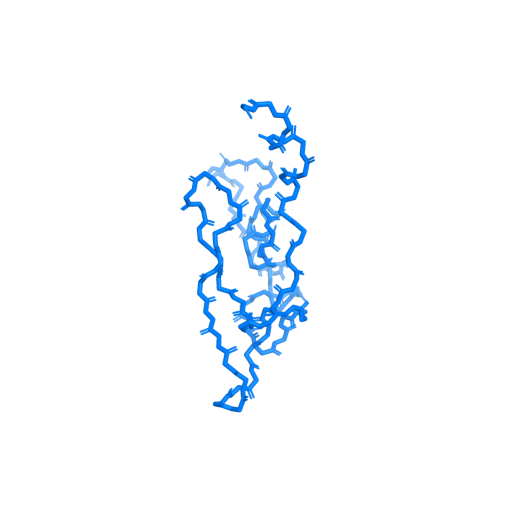M 518 O O . ASN A 1 67 ? 0.892 -0.035 -15.178 1.00 89.88 67 ASN A O 1
ATOM 522 N N . ALA A 1 68 ? 1.797 0.812 -13.316 1.00 90.19 68 ALA A N 1
ATOM 523 C CA . ALA A 1 68 ? 0.771 0.286 -12.424 1.00 90.19 68 ALA A CA 1
ATOM 524 C C . ALA A 1 68 ? -0.607 0.912 -12.696 1.00 90.19 68 ALA A C 1
ATOM 526 O O . ALA A 1 68 ? -0.768 2.130 -12.656 1.00 90.19 68 ALA A O 1
ATOM 527 N N . VAL A 1 69 ? -1.630 0.071 -12.867 1.00 85.25 69 VAL A N 1
ATOM 528 C CA . VAL A 1 69 ? -3.033 0.501 -12.801 1.00 85.25 69 VAL A CA 1
ATOM 529 C C . VAL A 1 69 ? -3.509 0.311 -11.366 1.00 85.25 69 VAL A C 1
ATOM 531 O O . VAL A 1 69 ? -3.701 -0.816 -10.909 1.00 85.25 69 VAL A O 1
ATOM 534 N N . LEU A 1 70 ? -3.652 1.414 -10.632 1.00 83.56 70 LEU A N 1
ATOM 535 C CA . LEU A 1 70 ? -4.109 1.403 -9.244 1.00 83.56 70 LEU A CA 1
ATOM 536 C C . LEU A 1 70 ? -5.611 1.695 -9.195 1.00 83.56 70 LEU A C 1
ATOM 538 O O . LEU A 1 70 ? -6.071 2.679 -9.767 1.00 83.56 70 LEU A O 1
ATOM 542 N N . ASP A 1 71 ? -6.375 0.867 -8.482 1.00 75.69 71 ASP A N 1
ATOM 543 C CA . ASP A 1 71 ? -7.767 1.181 -8.152 1.00 75.69 71 ASP A CA 1
ATOM 544 C C . ASP A 1 71 ? -7.783 2.303 -7.104 1.00 75.69 71 ASP A C 1
ATOM 546 O O . ASP A 1 71 ? -7.621 2.074 -5.901 1.00 75.69 71 ASP A O 1
ATOM 550 N N . THR A 1 72 ? -7.882 3.541 -7.586 1.00 68.62 72 THR A N 1
ATOM 551 C CA . THR A 1 72 ? -7.842 4.753 -6.759 1.00 68.62 72 THR A CA 1
ATOM 552 C C . THR A 1 72 ? -9.213 5.131 -6.199 1.00 68.62 72 THR A C 1
ATOM 554 O O . THR A 1 72 ? -9.313 6.083 -5.428 1.00 68.62 72 THR A O 1
ATOM 557 N N . GLY A 1 73 ? -10.290 4.416 -6.557 1.00 59.88 73 GLY A N 1
ATOM 558 C CA . GLY A 1 73 ? -11.656 4.737 -6.127 1.00 59.88 73 GLY A CA 1
ATOM 559 C C . GLY A 1 73 ? -12.153 6.140 -6.525 1.00 59.88 73 GLY A C 1
ATOM 560 O O . GLY A 1 73 ? -13.229 6.546 -6.082 1.00 59.88 73 GLY A O 1
ATOM 561 N N . ASN A 1 74 ? -11.398 6.883 -7.348 1.00 50.66 74 ASN A N 1
ATOM 562 C CA . ASN A 1 74 ? -11.623 8.301 -7.651 1.00 50.66 74 ASN A CA 1
ATOM 563 C C . ASN A 1 74 ? -12.476 8.551 -8.917 1.00 50.66 74 ASN A C 1
ATOM 565 O O . ASN A 1 74 ? -12.729 9.701 -9.281 1.00 50.66 74 ASN A O 1
ATOM 569 N N . ASP A 1 75 ? -13.020 7.504 -9.544 1.00 47.38 75 ASP A N 1
ATOM 570 C CA . ASP A 1 75 ? -13.873 7.595 -10.748 1.00 47.38 75 ASP A CA 1
ATOM 571 C C . ASP A 1 75 ? -15.244 8.273 -10.520 1.00 47.38 75 ASP A C 1
ATOM 573 O O . ASP A 1 75 ? -16.078 8.334 -11.420 1.00 47.38 75 ASP A O 1
ATOM 577 N N . ARG A 1 76 ? -15.506 8.826 -9.327 1.00 47.97 76 ARG A N 1
ATOM 578 C CA . ARG A 1 76 ? -16.744 9.568 -9.016 1.00 47.97 76 ARG A CA 1
ATOM 579 C C . ARG A 1 76 ? -16.582 11.086 -8.881 1.00 47.97 76 ARG A C 1
ATOM 581 O O . ARG A 1 76 ? -17.590 11.753 -8.668 1.00 47.97 76 ARG A O 1
ATOM 588 N N . ALA A 1 77 ? -15.376 11.651 -9.008 1.00 43.16 77 ALA A N 1
ATOM 589 C CA . ALA A 1 77 ? -15.144 13.073 -8.703 1.00 43.16 77 ALA A CA 1
ATOM 590 C C . ALA A 1 77 ? -14.652 13.948 -9.875 1.00 43.16 77 ALA A C 1
ATOM 592 O O . ALA A 1 77 ? -14.348 15.120 -9.665 1.00 43.16 77 ALA A O 1
ATOM 593 N N . GLN A 1 78 ? -14.603 13.434 -11.109 1.00 43.12 78 GLN A N 1
ATOM 594 C CA . GLN A 1 78 ? -14.225 14.212 -12.302 1.00 43.12 78 GLN A CA 1
ATOM 595 C C . GLN A 1 78 ? -15.289 14.119 -13.408 1.00 43.12 78 GLN A C 1
ATOM 597 O O . GLN A 1 78 ? -15.012 13.778 -14.549 1.00 43.12 78 GLN A O 1
ATOM 602 N N . ALA A 1 79 ? -16.537 14.435 -13.065 1.00 37.75 79 ALA A N 1
ATOM 603 C CA . ALA A 1 79 ? -17.582 14.760 -14.033 1.00 37.75 79 ALA A CA 1
ATOM 604 C C . ALA A 1 79 ? -18.317 16.007 -13.531 1.00 37.75 79 ALA A C 1
ATOM 606 O O . ALA A 1 79 ? -19.340 15.916 -12.858 1.00 37.75 79 ALA A O 1
ATOM 607 N N . GLY A 1 80 ? -17.740 17.182 -13.781 1.00 43.47 80 GLY A N 1
ATOM 608 C CA . GLY A 1 80 ? -18.373 18.446 -13.416 1.00 43.47 80 GLY A CA 1
ATOM 609 C C . GLY A 1 80 ? -17.398 19.598 -13.241 1.00 43.47 80 GLY A C 1
ATOM 610 O O . GLY A 1 80 ? -17.240 20.079 -12.122 1.00 43.47 80 GLY A O 1
ATOM 611 N N . ARG A 1 81 ? -16.774 20.045 -14.333 1.00 37.34 81 ARG A N 1
ATOM 612 C CA . ARG A 1 81 ? -16.420 21.453 -14.560 1.00 37.34 81 ARG A CA 1
ATOM 613 C C . ARG A 1 81 ? -16.522 21.763 -16.043 1.00 37.34 81 ARG A C 1
ATOM 615 O O . ARG A 1 81 ? -16.128 20.880 -16.833 1.00 37.34 81 ARG A O 1
#